Protein AF-A0A2H5VZZ4-F1 (afdb_monomer_lite)

Sequence (101 aa):
MPKGNRRDVERIYSKEAFIAQLRRLADALEQGRAFRIRVAGERVRIPARATFSIEHERERGVEELEFQVRWTRSALGPASRKQRRRARRARSSARAGERAT

pLDDT: mean 79.28, std 18.67, range [42.56, 97.94]

Radius of gyration: 22.59 Å; chains: 1; bounding box: 47×29×70 Å

Secondary structure (DSSP, 8-state):
-----TT-------HHHHHHHHHHHHHHHHTTPPEEEEETTEEEEE-TT-EEEEEEEEETTEEEEEEEEE----S--TTHHHHHHHHHHHHHHHHHHTT--

Structure (mmCIF, N/CA/C/O backbone):
data_AF-A0A2H5VZZ4-F1
#
_entry.id   AF-A0A2H5VZZ4-F1
#
loop_
_atom_site.group_PDB
_atom_site.id
_atom_site.type_symbol
_atom_site.label_atom_id
_atom_site.label_alt_id
_atom_site.label_comp_id
_atom_site.label_asym_id
_atom_site.label_entity_id
_atom_site.label_seq_id
_atom_site.pdbx_PDB_ins_code
_atom_site.Cartn_x
_atom_site.Cartn_y
_atom_site.Cartn_z
_atom_site.occupancy
_atom_site.B_iso_or_equiv
_atom_site.auth_seq_id
_atom_site.auth_comp_id
_atom_site.auth_asym_id
_atom_site.auth_atom_id
_atom_site.pdbx_PDB_model_num
ATOM 1 N N . MET A 1 1 ? 25.697 -13.608 2.268 1.00 42.56 1 MET A N 1
ATOM 2 C CA . MET A 1 1 ? 24.447 -13.743 1.485 1.00 42.56 1 MET A CA 1
ATOM 3 C C . MET A 1 1 ? 23.276 -13.442 2.409 1.00 42.56 1 MET A C 1
ATOM 5 O O . MET A 1 1 ? 23.135 -14.185 3.380 1.00 42.56 1 MET A O 1
ATOM 9 N N . PRO A 1 2 ? 22.493 -12.364 2.227 1.00 46.50 2 PRO A N 1
ATOM 10 C CA . PRO A 1 2 ? 21.358 -12.140 3.105 1.00 46.50 2 PRO A CA 1
ATOM 11 C C . PRO A 1 2 ? 20.227 -13.103 2.733 1.00 46.50 2 PRO A C 1
ATOM 13 O O . PRO A 1 2 ? 19.921 -13.326 1.564 1.00 46.50 2 PRO A O 1
ATOM 16 N N . LYS A 1 3 ? 19.669 -13.731 3.767 1.00 47.62 3 LYS A N 1
ATOM 17 C CA . LYS A 1 3 ? 18.611 -14.738 3.709 1.00 47.62 3 LYS A CA 1
ATOM 18 C C . LYS A 1 3 ? 17.324 -14.102 3.184 1.00 47.62 3 LYS A C 1
ATOM 20 O O . LYS A 1 3 ? 16.649 -13.416 3.945 1.00 47.62 3 LYS A O 1
ATOM 25 N N . GLY A 1 4 ? 16.954 -14.394 1.938 1.00 43.84 4 GLY A N 1
ATOM 26 C CA . GLY A 1 4 ? 15.571 -14.243 1.493 1.00 43.84 4 GLY A CA 1
ATOM 27 C C . GLY A 1 4 ? 14.699 -15.119 2.384 1.00 43.84 4 GLY A C 1
ATOM 28 O O . GLY A 1 4 ? 14.757 -16.351 2.320 1.00 43.84 4 GLY A O 1
ATOM 29 N N . ASN A 1 5 ? 13.964 -14.498 3.302 1.00 51.28 5 ASN A N 1
ATOM 30 C CA . ASN A 1 5 ? 13.008 -15.226 4.110 1.00 51.28 5 ASN A CA 1
ATOM 31 C C . ASN A 1 5 ? 11.920 -15.711 3.144 1.00 51.28 5 ASN A C 1
ATOM 33 O O . ASN A 1 5 ? 11.543 -14.993 2.225 1.00 51.28 5 ASN A O 1
ATOM 37 N N . ARG A 1 6 ? 11.408 -16.929 3.327 1.00 54.34 6 ARG A N 1
ATOM 38 C CA . ARG A 1 6 ? 10.440 -17.625 2.444 1.00 54.34 6 ARG A CA 1
ATOM 39 C C . ARG A 1 6 ? 9.091 -16.892 2.200 1.00 54.34 6 ARG A C 1
ATOM 41 O O . ARG A 1 6 ? 8.122 -17.539 1.819 1.00 54.34 6 ARG A O 1
ATOM 48 N N . ARG A 1 7 ? 8.981 -15.599 2.522 1.00 61.69 7 ARG A N 1
ATOM 49 C CA . ARG A 1 7 ? 7.755 -14.800 2.660 1.00 61.69 7 ARG A CA 1
ATOM 50 C C . ARG A 1 7 ? 7.787 -13.456 1.929 1.00 61.69 7 ARG A C 1
ATOM 52 O O . ARG A 1 7 ? 6.740 -12.824 1.856 1.00 61.69 7 ARG A O 1
ATOM 59 N N . ASP A 1 8 ? 8.935 -13.020 1.419 1.00 64.44 8 ASP 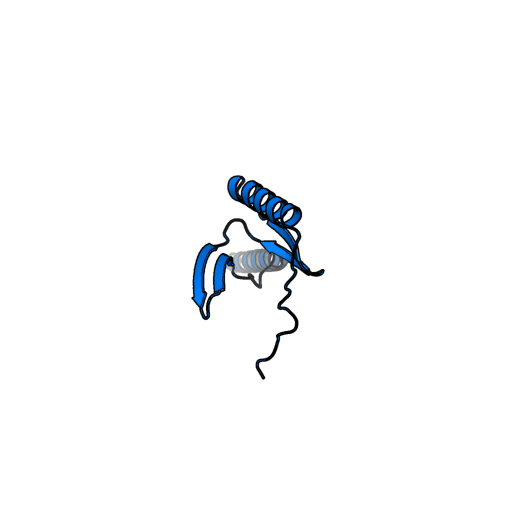A N 1
ATOM 60 C CA . ASP A 1 8 ? 9.001 -11.772 0.661 1.00 64.44 8 ASP A CA 1
ATOM 61 C C . ASP A 1 8 ? 8.553 -12.073 -0.774 1.00 64.44 8 ASP A C 1
ATOM 63 O O . ASP A 1 8 ? 9.187 -12.844 -1.495 1.00 64.44 8 ASP A O 1
ATOM 67 N N . VAL A 1 9 ? 7.376 -11.560 -1.138 1.00 69.50 9 VAL A N 1
ATOM 68 C CA . VAL A 1 9 ? 6.734 -11.797 -2.434 1.00 69.50 9 VAL A CA 1
ATOM 69 C C . VAL A 1 9 ? 6.653 -10.496 -3.215 1.00 69.50 9 VAL A C 1
ATOM 71 O O . VAL A 1 9 ? 5.868 -9.608 -2.888 1.00 69.50 9 VAL A O 1
ATOM 74 N N . GLU A 1 10 ? 7.432 -10.405 -4.285 1.00 74.31 10 GLU A N 1
ATOM 75 C CA . GLU A 1 10 ? 7.391 -9.286 -5.218 1.00 74.31 10 GLU A CA 1
ATOM 76 C C . GLU A 1 10 ? 6.719 -9.713 -6.525 1.00 74.31 10 GLU A C 1
ATOM 78 O O . GLU A 1 10 ? 6.852 -10.852 -6.985 1.00 74.31 10 GLU A O 1
ATOM 83 N N . ARG A 1 11 ? 5.947 -8.806 -7.129 1.00 80.69 11 ARG A N 1
ATOM 84 C CA . ARG A 1 11 ? 5.411 -9.012 -8.472 1.00 80.69 11 ARG A CA 1
ATOM 85 C C . ARG A 1 11 ? 5.314 -7.692 -9.216 1.00 80.69 11 ARG A C 1
ATOM 87 O O . ARG A 1 11 ? 4.638 -6.778 -8.754 1.00 80.69 11 ARG A O 1
ATOM 94 N N . ILE A 1 12 ? 5.906 -7.655 -10.404 1.00 82.88 12 ILE A N 1
ATOM 95 C CA . ILE A 1 12 ? 5.754 -6.550 -11.349 1.00 82.88 12 ILE A CA 1
ATOM 96 C C . ILE A 1 12 ? 4.388 -6.677 -12.036 1.00 82.88 12 ILE A C 1
ATOM 98 O O . ILE A 1 12 ? 3.988 -7.762 -12.474 1.00 82.88 12 ILE A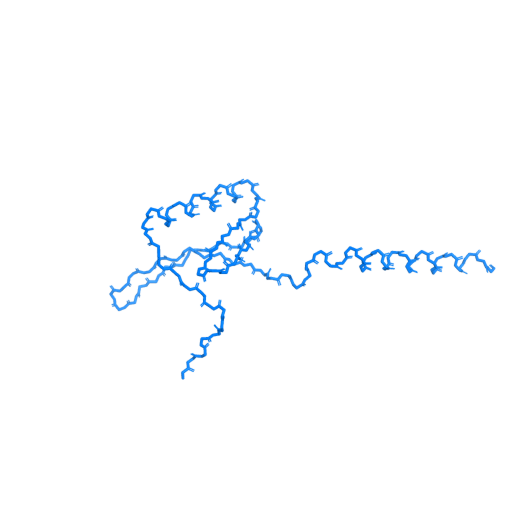 O 1
ATOM 102 N N . TYR A 1 13 ? 3.661 -5.566 -12.110 1.00 83.75 13 TYR A N 1
ATOM 103 C CA . TYR A 1 13 ? 2.354 -5.464 -12.758 1.00 83.75 13 TYR A CA 1
ATOM 104 C C . TYR A 1 13 ? 2.439 -4.566 -13.993 1.00 83.75 13 TYR A C 1
ATOM 106 O O . TYR A 1 13 ? 3.312 -3.706 -14.087 1.00 83.75 13 TYR A O 1
ATOM 114 N N . SER A 1 14 ? 1.487 -4.715 -14.919 1.00 93.62 14 SER A N 1
ATOM 115 C CA . SER A 1 14 ? 1.261 -3.683 -15.932 1.00 93.62 14 SER A CA 1
ATOM 116 C C . SER A 1 14 ? 0.778 -2.389 -15.270 1.00 93.62 14 SER A C 1
ATOM 118 O O . SER A 1 14 ? 0.153 -2.419 -14.204 1.00 93.62 14 SER A O 1
ATOM 120 N N . LYS A 1 15 ? 1.011 -1.247 -15.927 1.00 93.62 15 LYS A N 1
ATOM 121 C CA . LYS A 1 15 ? 0.563 0.073 -15.451 1.00 93.62 15 LYS A CA 1
ATOM 122 C C . LYS A 1 15 ? -0.933 0.090 -15.115 1.00 93.62 15 LYS A C 1
ATOM 124 O O . LYS A 1 15 ? -1.327 0.590 -14.067 1.00 93.62 15 LYS A O 1
ATOM 129 N N . GLU A 1 16 ? -1.763 -0.501 -15.969 1.00 96.25 16 GLU A N 1
ATOM 130 C CA . GLU A 1 16 ? -3.215 -0.585 -15.765 1.00 96.25 16 GLU A CA 1
ATOM 131 C C . GLU A 1 16 ? -3.584 -1.414 -14.533 1.00 96.25 16 GLU A C 1
ATOM 133 O O . GLU A 1 16 ? -4.400 -0.986 -13.715 1.00 96.25 16 GLU A O 1
ATOM 138 N N . ALA A 1 17 ? -2.950 -2.579 -14.362 1.00 92.06 17 ALA A N 1
ATOM 139 C CA . ALA A 1 17 ? -3.185 -3.435 -13.208 1.00 92.06 17 ALA A CA 1
ATOM 140 C C . ALA A 1 17 ? -2.734 -2.754 -11.908 1.00 92.06 17 ALA A C 1
ATOM 142 O O . ALA A 1 17 ? -3.440 -2.835 -10.903 1.00 92.06 17 ALA A O 1
ATOM 143 N N . PHE A 1 18 ? -1.606 -2.041 -11.938 1.00 92.31 18 PHE A N 1
ATOM 144 C CA . PHE A 1 18 ? -1.124 -1.245 -10.812 1.00 92.31 18 PHE A CA 1
ATOM 145 C C . PHE A 1 18 ? -2.127 -0.147 -10.425 1.00 92.31 18 PHE A C 1
ATOM 147 O O . PHE A 1 18 ? -2.570 -0.095 -9.276 1.00 92.31 18 PHE A O 1
ATOM 154 N N . ILE A 1 19 ? -2.582 0.656 -11.395 1.00 95.94 19 ILE A N 1
ATOM 155 C CA . ILE A 1 19 ? -3.594 1.705 -11.181 1.00 95.94 19 ILE A CA 1
ATOM 156 C C . ILE A 1 19 ? -4.891 1.113 -10.611 1.00 95.94 19 ILE A C 1
ATOM 158 O O . ILE A 1 19 ? -5.480 1.674 -9.685 1.00 95.94 19 ILE A O 1
ATOM 162 N N . ALA A 1 20 ? -5.341 -0.033 -11.126 1.00 95.69 20 ALA A N 1
ATOM 163 C CA . ALA A 1 20 ? -6.545 -0.695 -10.637 1.00 95.69 20 ALA A CA 1
ATOM 164 C C . ALA A 1 20 ? -6.416 -1.143 -9.170 1.00 95.69 20 ALA A C 1
ATOM 166 O O . ALA A 1 20 ? -7.382 -1.034 -8.411 1.00 95.69 20 ALA A O 1
ATOM 167 N N . GLN A 1 21 ? -5.242 -1.623 -8.739 1.00 94.00 21 GLN A N 1
ATOM 168 C CA . GLN A 1 21 ? -5.020 -1.955 -7.327 1.00 94.00 21 GLN A CA 1
ATOM 169 C C . GLN A 1 21 ? -4.997 -0.705 -6.445 1.00 94.00 21 GLN A C 1
ATOM 171 O O . GLN A 1 21 ? -5.608 -0.735 -5.377 1.00 94.00 21 GLN A O 1
ATOM 176 N N . LEU A 1 22 ? -4.364 0.387 -6.893 1.00 95.00 22 LEU A N 1
ATOM 177 C CA . LEU A 1 22 ? -4.344 1.651 -6.150 1.00 95.00 22 LEU A CA 1
ATOM 178 C C . LEU A 1 22 ? -5.753 2.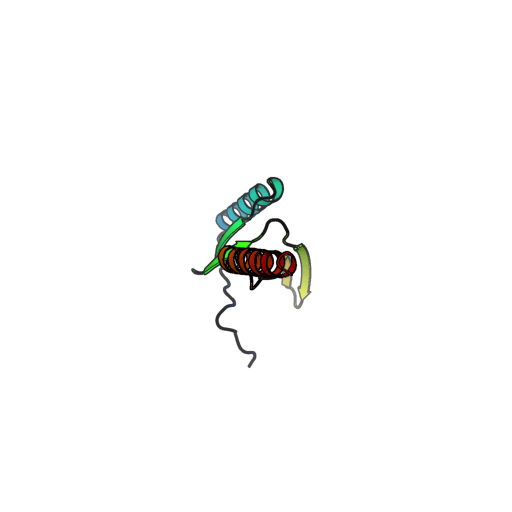200 -5.917 1.00 95.00 22 LEU A C 1
ATOM 180 O O . LEU A 1 22 ? -6.088 2.529 -4.783 1.00 95.00 22 LEU A O 1
ATOM 184 N N . ARG A 1 23 ? -6.605 2.221 -6.950 1.00 97.62 23 ARG A N 1
ATOM 185 C CA . ARG A 1 23 ? -8.004 2.663 -6.813 1.00 97.62 23 ARG A CA 1
ATOM 186 C C . ARG A 1 23 ? -8.778 1.799 -5.823 1.00 97.62 23 ARG A C 1
ATOM 188 O O . ARG A 1 23 ? -9.377 2.317 -4.894 1.00 97.62 23 ARG A O 1
ATOM 195 N N . ARG A 1 24 ? -8.677 0.471 -5.940 1.00 96.81 24 ARG A N 1
ATOM 196 C CA . ARG A 1 24 ? -9.360 -0.443 -5.009 1.00 96.81 24 ARG A CA 1
ATOM 197 C C . ARG A 1 24 ? -8.866 -0.313 -3.567 1.00 96.81 24 ARG A C 1
ATOM 199 O O . ARG A 1 24 ? -9.636 -0.570 -2.640 1.00 96.81 24 ARG A O 1
ATOM 206 N N . LEU A 1 25 ? -7.583 0.001 -3.377 1.00 95.38 25 LEU A N 1
ATOM 207 C CA . LEU A 1 25 ? -7.035 0.308 -2.062 1.00 95.38 25 LEU A CA 1
ATOM 208 C C . LEU A 1 25 ? -7.641 1.615 -1.544 1.00 95.38 25 LEU A C 1
ATOM 210 O O . LEU A 1 25 ? -8.201 1.595 -0.453 1.00 95.38 25 LEU A O 1
ATOM 214 N N . ALA A 1 26 ? -7.597 2.694 -2.329 1.00 95.81 26 ALA A N 1
ATOM 215 C CA . ALA A 1 26 ? -8.180 3.988 -1.974 1.00 95.81 26 ALA A CA 1
ATOM 216 C C . ALA A 1 26 ? -9.661 3.857 -1.580 1.00 95.81 26 ALA A C 1
ATOM 218 O O . ALA A 1 26 ? -10.008 4.186 -0.447 1.00 95.81 26 ALA A O 1
ATOM 219 N N . ASP A 1 27 ? -10.485 3.220 -2.419 1.00 97.94 27 ASP A N 1
ATOM 220 C CA . ASP A 1 27 ? -11.913 2.991 -2.154 1.00 97.94 27 ASP A CA 1
ATOM 221 C C . ASP A 1 27 ? -12.153 2.271 -0.813 1.00 97.94 27 ASP A C 1
ATOM 223 O O . ASP A 1 27 ? -13.117 2.533 -0.090 1.00 97.94 27 ASP A O 1
ATOM 227 N N . ALA A 1 28 ? -11.300 1.299 -0.469 1.00 96.62 28 ALA A N 1
ATOM 228 C CA . ALA A 1 28 ? -11.424 0.564 0.784 1.00 96.62 28 ALA A CA 1
ATOM 229 C C . ALA A 1 28 ? -11.048 1.432 1.993 1.00 96.62 28 ALA A C 1
ATOM 231 O O . ALA A 1 28 ? -11.717 1.339 3.025 1.00 96.62 28 ALA A O 1
ATOM 232 N N . LEU A 1 29 ? -10.003 2.252 1.869 1.00 93.75 29 LEU A N 1
ATOM 233 C CA . LEU A 1 29 ? -9.521 3.128 2.935 1.00 93.75 29 LEU A CA 1
ATOM 234 C C . LEU A 1 29 ? -10.481 4.286 3.202 1.00 93.75 29 LEU A C 1
ATOM 236 O O . LEU A 1 29 ? -10.795 4.534 4.364 1.00 93.75 29 LEU A O 1
ATOM 240 N N . GLU A 1 30 ? -11.017 4.913 2.155 1.00 95.56 30 GLU A N 1
ATOM 241 C CA . GLU A 1 30 ? -12.039 5.965 2.259 1.00 95.56 30 GLU A CA 1
ATOM 242 C C . GLU A 1 30 ? -13.290 5.472 2.997 1.00 95.56 30 GLU A C 1
ATOM 244 O O . GLU A 1 30 ? -13.902 6.195 3.778 1.00 95.56 30 GLU A O 1
ATOM 249 N N . GLN A 1 31 ? -13.634 4.195 2.823 1.00 96.88 31 GLN A N 1
ATOM 250 C CA . GLN A 1 31 ? -14.769 3.561 3.498 1.00 96.88 31 GLN A CA 1
ATOM 251 C C . GLN A 1 31 ? -14.417 2.996 4.886 1.00 96.88 31 GLN A C 1
ATOM 253 O O . GLN A 1 31 ? -15.244 2.323 5.506 1.00 96.88 31 GLN A O 1
ATOM 258 N N . GLY A 1 32 ? -13.183 3.181 5.370 1.00 94.81 32 GLY A N 1
ATOM 259 C CA . GLY A 1 32 ? -12.719 2.630 6.647 1.00 94.81 32 GLY A CA 1
ATOM 260 C C . GLY A 1 32 ? -12.714 1.095 6.692 1.00 94.81 32 GLY A C 1
ATOM 261 O O . GLY A 1 32 ? -12.812 0.488 7.765 1.00 94.81 32 GLY A O 1
ATOM 262 N N . ARG A 1 33 ? -12.624 0.428 5.534 1.00 96.06 33 ARG A N 1
ATOM 263 C CA . ARG A 1 33 ? -12.674 -1.034 5.402 1.00 96.06 33 ARG A CA 1
ATOM 264 C C . ARG A 1 33 ? -11.282 -1.628 5.228 1.00 96.06 33 ARG A C 1
ATOM 266 O O . ARG A 1 33 ? -10.346 -1.023 4.726 1.00 96.06 33 ARG A O 1
ATOM 273 N N . ALA A 1 34 ? -11.149 -2.886 5.638 1.00 95.44 34 ALA A N 1
ATOM 274 C CA . ALA A 1 34 ? -9.940 -3.647 5.356 1.00 95.44 34 ALA A CA 1
ATOM 275 C C . ALA A 1 34 ? -9.859 -4.003 3.865 1.00 95.44 34 ALA A C 1
ATOM 277 O O . ALA A 1 34 ? -10.824 -4.531 3.304 1.00 95.44 34 ALA A O 1
ATOM 278 N N . PHE A 1 35 ? -8.688 -3.815 3.264 1.00 96.00 35 PHE A N 1
ATOM 279 C CA . PHE A 1 35 ? -8.413 -4.193 1.884 1.00 96.00 35 PHE A CA 1
ATOM 280 C C . PHE A 1 35 ? -7.842 -5.617 1.804 1.00 96.00 35 PHE A C 1
ATOM 282 O O . PHE A 1 35 ? -7.112 -6.073 2.687 1.00 96.00 35 PHE A O 1
ATOM 289 N N . ARG A 1 36 ? -8.206 -6.363 0.757 1.00 94.50 36 ARG A N 1
ATOM 290 C CA . ARG A 1 36 ? -7.706 -7.721 0.500 1.00 94.50 36 ARG A CA 1
ATOM 291 C C . ARG A 1 36 ? -7.143 -7.796 -0.912 1.00 94.50 36 ARG A C 1
ATOM 293 O O . ARG A 1 36 ? -7.853 -7.504 -1.874 1.00 94.50 36 ARG A O 1
ATOM 300 N N . ILE A 1 37 ? -5.912 -8.274 -1.017 1.00 92.50 37 ILE A N 1
ATOM 301 C CA . ILE A 1 37 ? -5.180 -8.422 -2.275 1.00 92.50 37 ILE A CA 1
ATOM 302 C C . ILE A 1 37 ? -4.492 -9.785 -2.324 1.00 92.50 37 ILE A C 1
ATOM 304 O O . ILE A 1 37 ? -4.263 -10.418 -1.289 1.00 92.50 37 ILE A O 1
ATOM 308 N N . ARG A 1 38 ? -4.202 -10.261 -3.537 1.00 89.06 38 ARG A N 1
ATOM 309 C CA . ARG A 1 38 ? -3.353 -11.428 -3.760 1.00 89.06 38 ARG A CA 1
ATOM 310 C C . ARG A 1 38 ? -2.056 -10.975 -4.421 1.00 89.06 38 ARG A C 1
ATOM 312 O O . ARG A 1 38 ? -2.123 -10.380 -5.488 1.00 89.06 38 ARG A O 1
ATOM 319 N N . VAL A 1 39 ? -0.913 -11.273 -3.812 1.00 87.31 39 VAL A N 1
ATOM 320 C CA . VAL A 1 39 ? 0.421 -10.923 -4.327 1.00 87.31 39 VAL A CA 1
ATOM 321 C C . VAL A 1 39 ? 1.219 -12.209 -4.476 1.00 87.31 39 VAL A C 1
ATOM 323 O O . VAL A 1 39 ? 1.290 -12.986 -3.532 1.00 87.31 39 VAL A O 1
ATOM 326 N N . ALA A 1 40 ? 1.712 -12.488 -5.686 1.00 84.88 40 ALA A N 1
ATOM 327 C CA . ALA A 1 40 ? 2.439 -13.720 -6.037 1.00 84.88 40 ALA A CA 1
ATOM 328 C C . ALA A 1 40 ? 1.833 -15.031 -5.469 1.00 84.88 40 ALA A C 1
ATOM 330 O O . ALA A 1 40 ? 2.538 -15.971 -5.129 1.00 84.88 40 ALA A O 1
ATOM 331 N N . GLY A 1 41 ? 0.501 -15.103 -5.360 1.00 82.81 41 GLY A N 1
ATOM 332 C CA . GLY A 1 41 ? -0.201 -16.274 -4.826 1.00 82.81 41 GLY A CA 1
ATOM 333 C C . GLY A 1 41 ? -0.605 -16.178 -3.349 1.00 82.81 41 GLY A C 1
ATOM 334 O O . GLY A 1 41 ? -1.569 -16.851 -2.972 1.00 82.81 41 GLY A O 1
ATOM 335 N N . GLU A 1 42 ? 0.002 -15.293 -2.559 1.00 84.31 42 GLU A N 1
ATOM 336 C CA . GLU A 1 42 ? -0.323 -15.054 -1.148 1.00 84.31 42 GLU A CA 1
ATOM 337 C C . GLU A 1 42 ? -1.519 -14.110 -0.983 1.00 84.31 42 GLU A C 1
ATOM 339 O O . GLU A 1 42 ? -1.651 -13.114 -1.690 1.00 84.31 42 GLU A O 1
ATOM 344 N N . ARG A 1 43 ? -2.411 -14.415 -0.032 1.00 89.81 43 ARG A N 1
ATOM 345 C CA . ARG A 1 43 ? -3.566 -13.573 0.308 1.00 89.81 43 ARG A CA 1
ATOM 346 C C . ARG A 1 43 ? -3.202 -12.633 1.453 1.00 89.81 43 ARG A C 1
ATOM 348 O O . ARG A 1 43 ? -3.100 -13.068 2.598 1.00 89.81 43 ARG A O 1
ATOM 355 N N . VAL A 1 44 ? -3.121 -11.342 1.162 1.00 90.25 44 VAL A N 1
ATOM 356 C CA . VAL A 1 44 ? -2.799 -10.296 2.135 1.00 90.25 44 VAL A CA 1
ATOM 357 C C . VAL A 1 44 ? -4.074 -9.551 2.527 1.00 90.25 44 VAL A C 1
ATOM 359 O O . VAL A 1 44 ? -4.886 -9.177 1.676 1.00 90.25 44 VAL A O 1
ATOM 362 N N . ARG A 1 45 ? -4.277 -9.343 3.834 1.00 93.06 45 ARG A N 1
ATOM 363 C CA . ARG A 1 45 ? -5.362 -8.509 4.371 1.00 93.06 45 ARG A CA 1
ATOM 364 C C . ARG A 1 45 ? -4.772 -7.311 5.101 1.00 93.06 45 ARG A C 1
ATOM 366 O O . ARG A 1 45 ? -4.269 -7.460 6.213 1.00 93.06 45 ARG A O 1
ATOM 373 N N . ILE A 1 46 ? -4.947 -6.140 4.510 1.00 93.50 46 ILE A N 1
ATOM 374 C CA . ILE A 1 46 ? -4.537 -4.857 5.066 1.00 93.50 46 ILE A CA 1
ATOM 375 C C . ILE A 1 46 ? -5.676 -4.342 5.960 1.00 93.50 46 ILE A C 1
ATOM 377 O O . ILE A 1 46 ? -6.814 -4.227 5.496 1.00 93.50 46 ILE A O 1
ATOM 381 N N . PRO A 1 47 ? -5.448 -4.098 7.261 1.00 94.69 47 PRO A N 1
ATOM 382 C CA . PRO A 1 47 ? -6.465 -3.509 8.126 1.00 94.69 47 PRO A CA 1
ATOM 383 C C . PRO A 1 47 ? -6.684 -2.026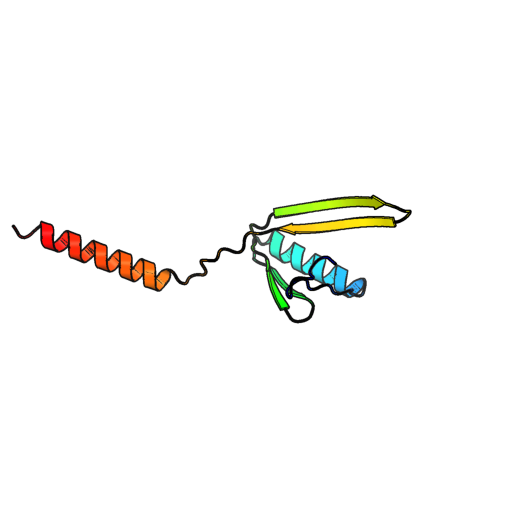 7.788 1.00 94.69 47 PRO A C 1
ATOM 385 O O . PRO A 1 47 ? -5.746 -1.344 7.406 1.00 94.69 47 PRO A O 1
ATOM 388 N N . ALA A 1 48 ? -7.891 -1.504 8.029 1.00 92.25 48 ALA A N 1
ATOM 389 C CA . ALA A 1 48 ? -8.190 -0.075 7.845 1.00 92.25 48 ALA A CA 1
ATOM 390 C C . ALA A 1 48 ? -7.320 0.850 8.721 1.00 92.25 48 ALA A C 1
ATOM 392 O O . ALA A 1 48 ? -7.058 1.986 8.367 1.00 92.25 48 ALA A O 1
ATOM 393 N N . ARG A 1 49 ? -6.845 0.331 9.860 1.00 91.56 49 ARG A N 1
ATOM 394 C CA . ARG A 1 49 ? -5.942 1.016 10.801 1.00 91.56 49 ARG A CA 1
ATOM 395 C C . ARG A 1 49 ? -4.451 0.857 10.464 1.00 91.56 49 ARG A C 1
ATOM 397 O O . ARG A 1 49 ? -3.626 0.906 11.371 1.00 91.56 49 ARG A O 1
ATOM 404 N N . ALA A 1 50 ? -4.117 0.491 9.229 1.00 94.75 50 ALA A N 1
ATOM 405 C CA . ALA A 1 50 ? -2.723 0.446 8.806 1.00 94.75 50 ALA A CA 1
ATOM 406 C C . ALA A 1 50 ? -2.119 1.861 8.827 1.00 94.75 50 ALA A C 1
ATOM 408 O O . ALA A 1 50 ? -2.841 2.854 8.773 1.00 94.75 50 ALA A O 1
ATOM 409 N N . THR A 1 51 ? -0.799 1.938 8.919 1.00 95.56 51 THR A N 1
ATOM 410 C CA . THR A 1 51 ? -0.041 3.180 8.771 1.00 95.56 51 THR A CA 1
ATOM 411 C C . THR A 1 51 ? 0.443 3.292 7.332 1.00 95.56 51 THR A C 1
ATOM 413 O O . THR A 1 51 ? 0.835 2.284 6.739 1.00 95.56 51 THR A O 1
ATOM 416 N N . PHE A 1 52 ? 0.419 4.506 6.791 1.00 94.44 52 PHE A N 1
ATOM 417 C CA . PHE A 1 52 ? 0.794 4.810 5.414 1.00 94.44 52 PHE A CA 1
ATOM 418 C C . PHE A 1 52 ? 1.954 5.801 5.412 1.00 94.44 52 PHE A C 1
ATOM 420 O O . PHE A 1 52 ? 1.927 6.774 6.166 1.00 94.44 52 PHE A O 1
ATOM 427 N N . SER A 1 53 ? 2.949 5.551 4.574 1.00 96.31 53 SER A N 1
ATOM 428 C CA . SER A 1 53 ? 4.090 6.437 4.343 1.00 96.31 53 SER A CA 1
ATOM 429 C C . SER A 1 53 ? 4.424 6.463 2.856 1.00 96.31 53 SER A C 1
ATOM 431 O O . SER A 1 53 ? 4.094 5.533 2.118 1.00 96.31 53 SER A O 1
ATOM 433 N N . ILE A 1 54 ? 5.046 7.554 2.418 1.00 95.81 54 ILE A N 1
ATOM 434 C CA . ILE A 1 54 ? 5.628 7.679 1.084 1.00 95.81 54 ILE A CA 1
ATOM 435 C C . ILE A 1 54 ? 7.121 7.883 1.297 1.00 95.81 54 ILE A C 1
ATOM 437 O O . ILE A 1 54 ? 7.514 8.804 2.014 1.00 95.81 54 ILE A O 1
ATOM 441 N N . GLU A 1 55 ? 7.923 7.003 0.716 1.00 96.62 55 GLU A N 1
ATOM 442 C CA . GLU A 1 55 ? 9.381 7.065 0.757 1.00 96.62 55 GLU A CA 1
ATOM 443 C C . GLU A 1 55 ? 9.880 7.389 -0.655 1.00 96.62 55 GLU A C 1
ATOM 445 O O . GLU A 1 55 ? 9.302 6.949 -1.650 1.00 96.62 55 GLU A O 1
ATOM 450 N N . HIS A 1 56 ? 10.906 8.228 -0.745 1.00 97.25 56 HIS A N 1
ATOM 451 C CA . HIS A 1 56 ? 11.502 8.655 -2.005 1.00 97.25 56 HIS A CA 1
ATOM 452 C C . HIS A 1 56 ? 13.017 8.581 -1.876 1.00 97.25 56 HIS A C 1
ATOM 454 O O . HIS A 1 56 ? 13.579 9.110 -0.914 1.00 97.25 56 HIS A O 1
ATOM 460 N N . GLU A 1 57 ? 13.661 7.928 -2.837 1.00 95.50 57 GLU A N 1
ATOM 461 C CA . GLU A 1 57 ? 15.098 7.690 -2.835 1.00 95.50 57 GLU A CA 1
ATOM 462 C C . GLU A 1 57 ? 15.715 8.020 -4.198 1.00 95.50 57 GLU A C 1
ATOM 464 O O . GLU A 1 57 ? 15.099 7.862 -5.256 1.00 95.50 57 GLU A O 1
ATOM 469 N N . ARG A 1 58 ? 16.952 8.523 -4.158 1.00 97.50 58 ARG A N 1
ATOM 470 C CA . ARG A 1 58 ? 17.782 8.769 -5.337 1.00 97.50 58 ARG A CA 1
ATOM 471 C C . ARG A 1 58 ? 19.150 8.144 -5.115 1.00 97.50 58 ARG A C 1
ATOM 473 O O . ARG A 1 58 ? 19.941 8.668 -4.333 1.00 97.50 58 ARG A O 1
ATOM 480 N N . GLU A 1 59 ? 19.454 7.081 -5.848 1.00 94.94 59 GLU A N 1
ATOM 481 C CA . GLU A 1 59 ? 20.760 6.422 -5.804 1.00 94.94 59 GLU A CA 1
ATOM 482 C C . GLU A 1 59 ? 21.194 5.981 -7.212 1.00 94.94 59 GLU A C 1
ATOM 484 O O . GLU A 1 59 ? 20.409 5.441 -7.982 1.00 94.94 59 GLU A O 1
ATOM 489 N N . ARG A 1 60 ? 22.472 6.209 -7.566 1.00 94.19 60 ARG A N 1
ATOM 490 C CA . ARG A 1 60 ? 23.123 5.690 -8.795 1.00 94.19 60 ARG A CA 1
ATOM 491 C C . ARG A 1 60 ? 22.341 5.930 -10.099 1.00 94.19 60 ARG A C 1
ATOM 493 O O . ARG A 1 60 ? 22.364 5.102 -11.004 1.00 94.19 60 ARG A O 1
ATOM 500 N N . GLY A 1 61 ? 21.692 7.089 -10.216 1.00 95.06 61 GLY A N 1
ATOM 501 C CA . GLY A 1 61 ? 20.916 7.455 -11.408 1.00 95.06 61 GLY A CA 1
ATOM 502 C C . GLY A 1 61 ? 19.528 6.815 -11.474 1.00 95.06 61 GLY A C 1
ATOM 503 O O . GLY A 1 61 ? 18.872 6.902 -12.508 1.00 95.06 61 GLY A O 1
ATOM 504 N N . VAL A 1 62 ? 19.081 6.195 -10.383 1.00 95.62 62 VAL A N 1
ATOM 505 C CA . VAL A 1 62 ? 17.734 5.662 -10.212 1.00 95.62 62 VAL A CA 1
ATOM 506 C C . VAL A 1 62 ? 16.966 6.568 -9.258 1.00 95.62 62 VAL A C 1
ATOM 508 O O . VAL A 1 62 ? 17.511 7.076 -8.276 1.00 95.62 62 VAL A O 1
ATOM 511 N N . GLU A 1 63 ? 15.699 6.789 -9.583 1.00 95.75 63 GLU A N 1
ATOM 512 C CA . GLU A 1 63 ? 14.755 7.515 -8.748 1.00 95.75 63 GLU A CA 1
ATOM 513 C C . GLU A 1 63 ? 13.611 6.573 -8.390 1.00 95.75 63 GLU A C 1
ATOM 515 O O . GLU A 1 63 ? 12.930 6.044 -9.272 1.00 95.75 63 GLU A O 1
ATOM 520 N N . GLU A 1 64 ? 13.423 6.348 -7.095 1.00 94.88 64 GLU A N 1
ATOM 521 C CA . GLU A 1 64 ? 12.460 5.386 -6.573 1.00 94.88 64 GLU A CA 1
ATOM 522 C C . GLU A 1 64 ? 11.447 6.099 -5.682 1.00 94.88 64 GLU A C 1
ATOM 524 O O . GLU A 1 64 ? 11.796 6.952 -4.864 1.00 94.88 64 GLU A O 1
ATOM 529 N N . LEU A 1 65 ? 10.168 5.773 -5.869 1.00 95.00 65 LEU A N 1
ATOM 530 C CA . LEU A 1 65 ? 9.065 6.288 -5.065 1.00 95.00 65 LEU A CA 1
ATOM 531 C C . LEU A 1 65 ? 8.209 5.115 -4.600 1.00 95.00 65 LEU A C 1
ATOM 533 O O . LEU A 1 65 ? 7.573 4.439 -5.413 1.00 95.00 65 LEU A O 1
ATOM 537 N N . GLU A 1 66 ? 8.143 4.917 -3.290 1.00 94.00 66 GLU A N 1
ATOM 538 C CA . GLU A 1 66 ? 7.400 3.823 -2.686 1.00 94.00 66 GLU A CA 1
ATOM 539 C C . GLU A 1 66 ? 6.214 4.320 -1.867 1.00 94.00 66 GLU A C 1
ATOM 541 O O . GLU A 1 66 ? 6.337 5.144 -0.960 1.00 94.00 66 GLU A O 1
ATOM 546 N N . PHE A 1 67 ? 5.046 3.743 -2.147 1.00 93.88 67 PHE A N 1
ATOM 547 C CA . PHE A 1 67 ? 3.874 3.859 -1.289 1.00 93.88 67 PHE A CA 1
ATOM 548 C C . PHE A 1 67 ? 3.849 2.675 -0.339 1.00 93.88 67 PHE A C 1
ATOM 550 O O . PHE A 1 67 ? 3.580 1.538 -0.737 1.00 93.88 67 PHE A O 1
ATOM 557 N N . GLN A 1 68 ? 4.090 2.942 0.934 1.00 93.94 68 GLN A N 1
ATOM 558 C CA . GLN A 1 68 ? 4.260 1.900 1.921 1.00 93.94 68 GLN A CA 1
ATOM 559 C C . GLN A 1 68 ? 3.050 1.806 2.845 1.00 93.94 68 GLN A C 1
ATOM 561 O O . GLN A 1 68 ? 2.527 2.800 3.349 1.00 93.94 68 GLN A O 1
ATOM 566 N N . VAL A 1 69 ? 2.615 0.569 3.093 1.00 94.25 69 VAL A N 1
ATOM 567 C CA . VAL A 1 69 ? 1.517 0.255 4.009 1.00 94.25 69 VAL A CA 1
ATOM 568 C C . VAL A 1 69 ? 2.029 -0.693 5.082 1.00 94.25 69 VAL A C 1
ATOM 570 O O . VAL A 1 69 ? 2.393 -1.832 4.791 1.00 94.25 69 VAL A O 1
ATOM 573 N N . ARG A 1 70 ? 2.045 -0.247 6.339 1.00 93.75 70 ARG A N 1
ATOM 574 C CA . ARG A 1 70 ? 2.561 -1.018 7.480 1.00 93.75 70 ARG A CA 1
ATOM 575 C C . ARG A 1 70 ? 1.451 -1.348 8.471 1.00 93.75 70 ARG A C 1
ATOM 577 O O . ARG A 1 70 ? 0.606 -0.519 8.797 1.00 93.75 70 ARG A O 1
ATOM 584 N N . TRP A 1 71 ? 1.443 -2.577 8.983 1.00 93.81 71 TRP A N 1
ATOM 585 C CA . TRP A 1 71 ? 0.539 -2.980 10.061 1.00 93.81 71 TRP A CA 1
ATOM 586 C C . TRP A 1 71 ? 1.122 -4.115 10.899 1.00 93.81 71 TRP A C 1
ATOM 588 O O . TRP A 1 71 ? 1.797 -5.014 10.398 1.00 93.81 71 TRP A O 1
ATOM 598 N N . THR A 1 72 ? 0.779 -4.135 12.185 1.00 89.38 72 THR A N 1
ATOM 599 C CA . THR A 1 72 ? 1.141 -5.245 13.070 1.00 89.38 72 THR A CA 1
ATOM 600 C C . THR A 1 72 ? 0.209 -6.430 12.837 1.00 89.38 72 THR A C 1
ATOM 602 O O . THR A 1 72 ? -1.020 -6.322 12.924 1.00 89.38 72 THR A O 1
ATOM 605 N N . ARG A 1 73 ? 0.784 -7.608 12.589 1.00 81.12 73 ARG A N 1
ATOM 606 C CA . ARG A 1 73 ? 0.041 -8.872 12.578 1.00 81.12 73 ARG A CA 1
ATOM 607 C C . ARG A 1 73 ? -0.285 -9.242 14.023 1.00 81.12 73 ARG A C 1
ATOM 609 O O . ARG A 1 73 ? 0.547 -9.811 14.719 1.00 81.12 73 ARG A O 1
ATOM 616 N N . SER A 1 74 ? -1.484 -8.914 14.505 1.00 65.19 74 SER A N 1
ATOM 617 C CA . SER A 1 74 ? -1.934 -9.437 15.799 1.00 65.19 74 SER A CA 1
ATOM 618 C C . SER A 1 74 ? -1.950 -10.969 15.729 1.00 65.19 74 SER A C 1
ATOM 620 O O . SER A 1 74 ? -2.737 -11.537 14.974 1.00 65.19 74 SER A O 1
ATOM 622 N N . ALA A 1 75 ? -1.118 -11.642 16.529 1.00 53.69 75 ALA A N 1
ATOM 623 C CA . ALA A 1 75 ? -1.171 -13.100 16.703 1.00 53.69 75 ALA A CA 1
ATOM 624 C C . ALA A 1 75 ? -2.533 -13.573 17.260 1.00 53.69 75 ALA A C 1
ATOM 626 O O . ALA A 1 75 ? -2.913 -14.734 17.136 1.00 53.69 75 ALA A O 1
ATOM 627 N N . LEU A 1 76 ? -3.310 -12.650 17.830 1.00 46.34 76 LEU A N 1
ATOM 628 C CA . LEU A 1 76 ? -4.665 -12.874 18.308 1.00 46.34 76 LEU A CA 1
ATOM 629 C C . LEU A 1 76 ? -5.680 -12.529 17.212 1.00 46.34 76 LEU A C 1
ATOM 631 O O . LEU A 1 76 ? -6.265 -11.447 17.181 1.00 46.34 76 LEU A O 1
ATOM 635 N N . GLY A 1 77 ? -5.933 -13.492 16.327 1.00 45.66 77 GLY A N 1
ATOM 636 C CA . GLY A 1 77 ? -7.230 -13.568 15.653 1.00 45.66 77 GLY A CA 1
ATOM 637 C C . GLY A 1 77 ? -8.379 -13.726 16.674 1.00 45.66 77 GLY A C 1
ATOM 638 O O . GLY A 1 77 ? -8.136 -13.857 17.876 1.00 45.66 77 GLY A O 1
ATOM 639 N N . PRO A 1 78 ? -9.653 -13.789 16.242 1.00 49.78 78 PRO A N 1
ATOM 640 C CA . PRO A 1 78 ? -10.834 -13.949 17.113 1.00 49.78 78 PRO A CA 1
ATOM 641 C C . PRO A 1 78 ? -10.892 -15.272 17.921 1.00 49.78 78 PRO A C 1
ATOM 643 O O . PRO A 1 78 ? -11.929 -15.613 18.498 1.00 49.78 78 PRO A O 1
ATOM 646 N N . ALA A 1 79 ? -9.774 -15.996 18.030 1.00 45.56 79 ALA A N 1
ATOM 647 C CA . ALA A 1 79 ? -9.556 -17.185 18.847 1.00 45.56 79 ALA A CA 1
ATOM 648 C C . ALA A 1 79 ? -9.840 -16.983 20.345 1.00 45.56 79 ALA A C 1
ATOM 650 O O . ALA A 1 79 ? -9.977 -17.956 21.082 1.00 45.56 79 ALA A O 1
ATOM 651 N N . SER A 1 80 ? -10.050 -15.756 20.817 1.00 52.88 80 SER A N 1
ATOM 652 C CA . SER A 1 80 ? -10.470 -15.549 22.196 1.00 52.88 80 SER A CA 1
ATOM 653 C C . SER A 1 80 ? -11.986 -15.603 22.398 1.00 52.88 80 SER A C 1
ATOM 655 O O . SER A 1 80 ? -12.408 -15.511 23.537 1.00 52.88 80 SER A O 1
ATOM 657 N N . ARG A 1 81 ? -12.872 -15.815 21.407 1.00 55.41 81 ARG A N 1
ATOM 658 C CA . ARG A 1 81 ? -14.316 -15.926 21.747 1.00 55.41 81 ARG A CA 1
ATOM 659 C C . ARG A 1 81 ? -14.605 -17.155 22.623 1.00 55.41 81 ARG A C 1
ATOM 661 O O . ARG A 1 81 ? -15.375 -17.042 23.575 1.00 55.41 81 ARG A O 1
ATOM 668 N N . LYS A 1 82 ? -13.935 -18.292 22.378 1.00 54.00 82 LYS A N 1
ATOM 669 C CA . LYS A 1 82 ? -13.982 -19.477 23.263 1.00 54.00 82 LYS A CA 1
ATOM 670 C C . LYS A 1 82 ? -13.199 -19.255 24.566 1.00 54.00 82 LYS A C 1
ATOM 672 O O . LYS A 1 82 ? -13.701 -19.610 25.627 1.00 54.00 82 LYS A O 1
ATOM 677 N N . GLN A 1 83 ? -12.033 -18.609 24.509 1.00 55.38 83 GLN A N 1
ATOM 678 C CA . GLN A 1 83 ? -11.177 -18.352 25.679 1.00 55.38 83 GLN A CA 1
ATOM 679 C C . GLN A 1 83 ? -11.769 -17.291 26.633 1.00 55.38 83 GLN A C 1
ATOM 681 O O . GLN A 1 83 ? -11.814 -17.504 27.837 1.00 55.38 83 GLN A O 1
ATOM 686 N N . ARG A 1 84 ? -12.363 -16.214 26.103 1.00 59.41 84 ARG A N 1
ATOM 687 C CA . ARG A 1 84 ? -13.161 -15.201 26.823 1.00 59.41 84 ARG A CA 1
ATOM 688 C C . ARG A 1 84 ? -14.457 -15.785 27.373 1.00 59.41 84 ARG A C 1
ATOM 690 O O . ARG A 1 84 ? -14.859 -15.400 28.465 1.00 59.41 84 ARG A O 1
ATOM 697 N N . ARG A 1 85 ? -15.114 -16.715 26.661 1.00 61.78 85 ARG A N 1
ATOM 698 C CA . ARG A 1 85 ? -16.279 -17.449 27.195 1.00 61.78 85 ARG A CA 1
ATOM 699 C C . ARG A 1 85 ? -15.887 -18.359 28.361 1.00 61.78 85 ARG A C 1
ATOM 701 O O . ARG A 1 85 ? -16.591 -18.355 29.365 1.00 61.78 85 ARG A O 1
ATOM 708 N N . ARG A 1 86 ? -14.762 -19.079 28.263 1.00 60.28 86 ARG A N 1
ATOM 709 C CA . ARG A 1 86 ? -14.211 -19.884 29.369 1.00 60.28 86 ARG A CA 1
ATOM 710 C C . ARG A 1 86 ? -13.804 -19.010 30.559 1.00 60.28 86 ARG A C 1
ATOM 712 O O . ARG A 1 86 ? -14.224 -19.298 31.670 1.00 60.28 86 ARG A O 1
ATOM 719 N N . ALA A 1 87 ? -13.113 -17.894 30.323 1.00 59.62 87 ALA A N 1
ATOM 720 C CA . ALA A 1 87 ? -12.745 -16.940 31.370 1.00 59.62 87 ALA A CA 1
ATOM 721 C C . ALA A 1 87 ? -13.970 -16.288 32.044 1.00 59.62 87 ALA A C 1
ATOM 723 O O . ALA A 1 87 ? -13.977 -16.109 33.258 1.00 59.62 87 ALA A O 1
ATOM 724 N N . ARG A 1 88 ? -15.034 -15.972 31.286 1.00 62.50 88 ARG A N 1
ATOM 725 C CA . ARG A 1 88 ? -16.301 -15.469 31.849 1.00 62.50 88 ARG A CA 1
ATOM 726 C C . ARG A 1 88 ? -17.039 -16.520 32.682 1.00 62.50 88 ARG A C 1
ATOM 728 O O . ARG A 1 88 ? -17.557 -16.168 33.733 1.00 62.50 88 ARG A O 1
ATOM 735 N N . ARG A 1 89 ? -17.072 -17.786 32.245 1.00 62.59 89 ARG A N 1
ATOM 736 C CA . ARG A 1 89 ? -17.684 -18.884 33.018 1.00 62.59 89 ARG A CA 1
ATOM 737 C C . ARG A 1 89 ? -16.913 -19.191 34.306 1.00 62.59 89 ARG A C 1
ATOM 739 O O . ARG A 1 89 ? -17.540 -19.335 35.345 1.00 62.59 89 ARG A O 1
ATOM 746 N N . ALA A 1 90 ? -15.581 -19.210 34.263 1.00 59.28 90 ALA A N 1
ATOM 747 C CA . ALA A 1 90 ? -14.751 -19.454 35.447 1.00 59.28 90 ALA A CA 1
ATOM 748 C C . ALA A 1 90 ? -14.914 -18.359 36.520 1.00 59.28 90 ALA A C 1
ATOM 750 O O . ALA A 1 90 ? -14.977 -18.649 37.709 1.00 59.28 90 ALA A O 1
ATOM 751 N N . ARG A 1 91 ? -15.059 -17.091 36.106 1.00 61.31 91 ARG A N 1
ATOM 752 C CA . ARG A 1 91 ? -15.308 -15.975 37.036 1.00 61.31 91 ARG A CA 1
ATOM 753 C C . ARG A 1 91 ? -16.709 -15.992 37.656 1.00 61.31 91 ARG A C 1
ATOM 755 O O . ARG A 1 91 ? -16.882 -15.441 38.737 1.00 61.31 91 ARG A O 1
ATOM 762 N N . SER A 1 92 ? -17.705 -16.599 37.002 1.00 63.81 92 SER A N 1
ATOM 763 C CA . SER A 1 92 ? -19.061 -16.684 37.561 1.00 63.81 92 SER A CA 1
ATOM 764 C C . SER A 1 92 ? -19.212 -17.822 38.574 1.00 63.81 92 SER A C 1
ATOM 766 O O . SER A 1 92 ? -20.002 -17.671 39.497 1.00 63.81 92 SER A O 1
ATOM 768 N N . SER A 1 93 ? -18.461 -18.926 38.444 1.00 59.75 93 SER A N 1
ATOM 769 C CA . SER A 1 93 ? -18.489 -20.005 39.444 1.00 59.75 93 SER A CA 1
ATOM 770 C C . SER A 1 93 ? -17.731 -19.634 40.719 1.00 59.75 93 SER A C 1
ATOM 772 O O . SER A 1 93 ? -18.188 -19.970 41.803 1.00 59.75 93 SER A O 1
ATOM 774 N N . ALA A 1 94 ? -16.632 -18.878 40.610 1.00 58.97 94 ALA A N 1
ATOM 775 C CA . ALA A 1 94 ? -15.887 -18.390 41.774 1.00 58.97 94 ALA A CA 1
ATOM 776 C C . ALA A 1 94 ? -16.740 -17.470 42.668 1.00 58.97 94 ALA A C 1
ATOM 778 O O . ALA A 1 94 ? -16.744 -17.610 43.883 1.00 58.97 94 ALA A O 1
ATOM 779 N N . ARG A 1 95 ? -17.551 -16.590 42.063 1.00 58.78 95 ARG A N 1
ATOM 780 C CA . ARG A 1 95 ? -18.408 -15.641 42.795 1.00 58.78 95 ARG A CA 1
ATOM 781 C C . ARG A 1 95 ? -19.654 -16.281 43.431 1.00 58.78 95 ARG A C 1
ATOM 783 O O . ARG A 1 95 ? -20.299 -15.648 44.260 1.00 58.78 95 ARG A O 1
ATOM 790 N N . ALA A 1 96 ? -20.020 -17.494 43.014 1.00 58.84 96 ALA A N 1
ATOM 791 C CA . ALA A 1 96 ? -21.146 -18.243 43.575 1.00 58.84 96 ALA A CA 1
ATOM 792 C C . ALA A 1 96 ? -20.755 -19.034 44.836 1.00 58.84 96 ALA A C 1
ATOM 794 O O . ALA A 1 96 ? -21.592 -19.195 45.717 1.00 58.84 96 ALA A O 1
ATOM 795 N N . GLY A 1 97 ? -19.496 -19.474 44.951 1.00 56.97 97 GLY A N 1
ATOM 796 C CA . GLY A 1 97 ? -18.997 -20.181 46.139 1.00 56.97 97 GLY A CA 1
ATOM 797 C C . GLY A 1 97 ? -18.748 -19.281 47.355 1.00 56.97 97 GLY A C 1
ATOM 798 O O . GLY A 1 97 ? -18.739 -19.763 48.474 1.00 56.97 97 GLY A O 1
ATOM 799 N N . GLU A 1 98 ? -18.602 -17.972 47.148 1.00 57.09 98 GLU A N 1
ATOM 800 C CA . GLU A 1 98 ? -18.262 -16.995 48.198 1.00 57.09 98 GLU A CA 1
ATOM 801 C C . GLU A 1 98 ? -19.494 -16.397 48.912 1.00 57.0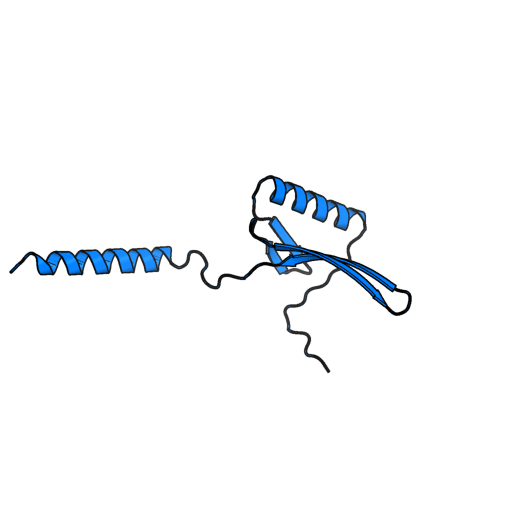9 98 GLU A C 1
ATOM 803 O O . GLU A 1 98 ? -19.362 -15.574 49.808 1.00 57.09 98 GLU A O 1
ATOM 808 N N . ARG A 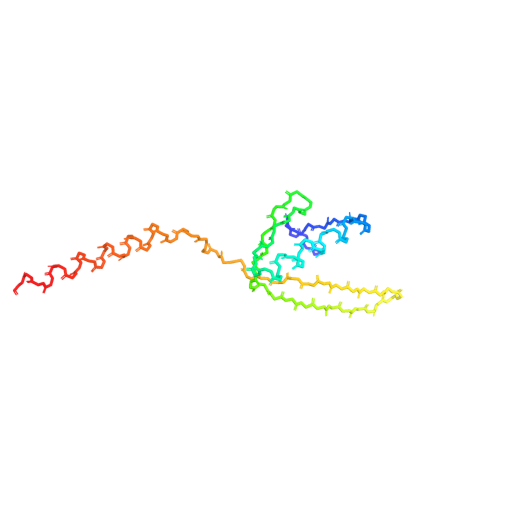1 99 ? -20.714 -16.770 48.495 1.00 55.72 99 ARG A N 1
ATOM 809 C CA . ARG A 1 99 ? -21.987 -16.330 49.111 1.00 55.72 99 ARG A CA 1
ATOM 810 C C . ARG A 1 99 ? -22.683 -17.424 49.926 1.00 55.72 99 ARG A C 1
ATOM 812 O O . ARG A 1 99 ? -23.793 -17.203 50.397 1.00 55.72 99 ARG A O 1
ATOM 819 N N . ALA A 1 100 ? -22.060 -18.593 50.040 1.00 53.00 100 ALA A N 1
ATOM 820 C CA . ALA A 1 100 ? -22.582 -19.754 50.749 1.00 53.00 100 ALA A CA 1
ATOM 821 C C . ALA A 1 100 ? -21.635 -20.131 51.900 1.00 53.00 100 ALA A C 1
ATOM 823 O O . ALA A 1 100 ? -21.059 -21.214 51.896 1.00 53.00 100 ALA A O 1
ATOM 824 N N . THR A 1 101 ? -21.447 -19.209 52.844 1.00 49.81 101 THR A N 1
ATOM 825 C CA . THR A 1 101 ? -20.857 -19.441 54.173 1.00 49.81 101 THR A CA 1
ATOM 826 C C . THR A 1 101 ? -21.504 -18.494 55.161 1.00 49.81 101 THR A C 1
ATOM 828 O O . THR A 1 101 ? -21.570 -17.292 54.808 1.00 49.81 101 THR A O 1
#

Foldseek 3Di:
DDDPDPPDFDDDDDPVVVVVVVVQVVVQLVVQHWDWDATPRDIDIAHNPWDWDWDWDDDPNDTDIDIDTHDDDPPDDVVCVVVVVVVVVVVVVVVVVVVPD